Protein AF-A0AAU2YWF5-F1 (afdb_monomer)

Foldseek 3Di:
DQPAADQEEEAEALVPDDLVCSQVVVVVNVVSPVPHPHRYYHYDHQAELGPNSVVLVVLQVVQVVQVVVVDDHRPRHDDWDAQVVCVVVDDPVVVVVLCVVPVPHPVCCRPRVSDHDDDDDPPPDDPVNPPDDPDDDDPDDDDDDDDDDDDDDDDDDDDDDDD

Secondary structure (DSSP, 8-state):
--S---SEEEESSTTTS-TTTHHHHHHHHHHHTTT-SS-EEEE-------HHHHHHHHHHHHHHHHHHTT-PPPSS------GGGGGGGS-HHHHHHHHHHHTTSHHHHHHTT----PPPTT-SS-GGGG---S-PPP-------------------------

Radius of gyration: 30.15 Å; Cα contacts (8 Å, |Δi|>4): 134; chains: 1; bounding box: 68×91×44 Å

Structure (mmCIF, N/CA/C/O backbone):
data_AF-A0AAU2YWF5-F1
#
_entry.id   AF-A0AAU2YWF5-F1
#
loop_
_atom_site.group_PDB
_atom_site.id
_atom_site.type_symbol
_atom_site.label_atom_id
_atom_site.label_alt_id
_atom_site.label_comp_id
_atom_site.label_asym_id
_atom_site.label_entity_id
_atom_site.label_seq_id
_atom_site.pdbx_PDB_ins_code
_atom_site.Cartn_x
_atom_site.Cartn_y
_atom_site.Cartn_z
_atom_site.occupancy
_atom_site.B_iso_or_equiv
_atom_site.auth_seq_id
_atom_site.auth_comp_id
_atom_site.auth_asym_id
_atom_site.auth_atom_id
_atom_site.pdbx_PDB_model_num
ATOM 1 N N . MET A 1 1 ? 21.509 2.679 3.727 1.00 59.12 1 MET A N 1
ATOM 2 C CA . MET A 1 1 ? 21.477 1.534 2.793 1.00 59.12 1 MET A CA 1
ATOM 3 C C . MET A 1 1 ? 22.220 1.912 1.510 1.00 59.12 1 MET A C 1
ATOM 5 O O . MET A 1 1 ? 21.587 2.364 0.577 1.00 59.12 1 MET A O 1
ATOM 9 N N . ARG A 1 2 ? 23.559 1.890 1.465 1.00 56.62 2 ARG A N 1
ATOM 10 C CA . ARG A 1 2 ? 24.298 2.285 0.237 1.00 56.62 2 ARG A CA 1
ATOM 11 C C . ARG A 1 2 ? 25.450 1.354 -0.152 1.00 56.62 2 ARG A C 1
ATOM 13 O O . ARG A 1 2 ? 26.161 1.650 -1.097 1.00 56.62 2 ARG A O 1
ATOM 20 N N . ARG A 1 3 ? 25.652 0.264 0.594 1.00 54.72 3 ARG A N 1
ATOM 21 C CA . ARG A 1 3 ? 26.782 -0.668 0.417 1.00 54.72 3 ARG A CA 1
ATOM 22 C C . ARG A 1 3 ? 26.361 -2.138 0.338 1.00 54.72 3 ARG A C 1
ATOM 24 O O . ARG A 1 3 ? 27.167 -2.968 -0.043 1.00 54.72 3 ARG A O 1
ATOM 31 N N . TRP A 1 4 ? 25.131 -2.452 0.732 1.00 73.12 4 TRP A N 1
ATOM 32 C CA . TRP A 1 4 ? 24.619 -3.817 0.780 1.00 73.12 4 TRP A CA 1
ATOM 33 C C . TRP A 1 4 ? 23.594 -3.979 -0.332 1.00 73.12 4 TRP A C 1
ATOM 35 O O . TRP A 1 4 ? 22.719 -3.116 -0.462 1.00 73.12 4 TRP A O 1
ATOM 45 N N . ALA A 1 5 ? 23.736 -5.050 -1.106 1.00 84.75 5 ALA A N 1
ATOM 46 C CA . ALA A 1 5 ? 22.746 -5.486 -2.072 1.00 84.75 5 ALA A CA 1
ATOM 47 C C . ALA A 1 5 ? 21.778 -6.466 -1.401 1.00 84.75 5 ALA A C 1
ATOM 49 O O . ALA A 1 5 ? 22.183 -7.272 -0.560 1.00 84.75 5 ALA A O 1
ATOM 50 N N . PHE A 1 6 ? 20.499 -6.357 -1.739 1.00 90.50 6 PHE A N 1
ATOM 51 C CA . PHE A 1 6 ? 19.451 -7.247 -1.249 1.00 90.50 6 PHE A CA 1
ATOM 52 C C . PHE A 1 6 ? 18.647 -7.789 -2.429 1.00 90.50 6 PHE A C 1
ATOM 54 O O . PHE A 1 6 ? 18.522 -7.122 -3.452 1.00 90.50 6 PHE A O 1
ATOM 61 N N . ASP A 1 7 ? 18.036 -8.958 -2.264 1.00 93.75 7 ASP A N 1
ATOM 62 C CA . ASP A 1 7 ? 17.155 -9.529 -3.291 1.00 93.75 7 ASP A CA 1
ATOM 63 C C . ASP A 1 7 ? 15.712 -9.043 -3.165 1.00 93.75 7 ASP A C 1
ATOM 65 O O . ASP A 1 7 ? 14.972 -8.934 -4.148 1.00 93.75 7 ASP A O 1
ATOM 69 N N . LYS A 1 8 ? 15.285 -8.767 -1.927 1.00 95.31 8 LYS A N 1
ATOM 70 C CA . LYS A 1 8 ? 13.897 -8.438 -1.602 1.00 95.31 8 LYS A CA 1
ATOM 71 C C . LYS A 1 8 ? 13.800 -7.359 -0.537 1.00 95.31 8 LYS A C 1
ATOM 73 O O . LYS A 1 8 ? 14.676 -7.227 0.315 1.00 95.31 8 LYS A O 1
ATOM 78 N N . ALA A 1 9 ? 12.693 -6.625 -0.555 1.00 95.62 9 ALA A N 1
ATOM 79 C CA . ALA A 1 9 ? 12.342 -5.675 0.492 1.00 95.62 9 ALA A CA 1
ATOM 80 C C . ALA A 1 9 ? 10.877 -5.827 0.913 1.00 95.62 9 ALA A C 1
ATOM 82 O O . ALA A 1 9 ? 10.003 -6.098 0.091 1.00 95.62 9 ALA A O 1
ATOM 83 N N . TRP A 1 10 ? 10.617 -5.604 2.198 1.00 96.81 10 TRP A N 1
ATOM 84 C CA . TRP A 1 10 ? 9.277 -5.533 2.773 1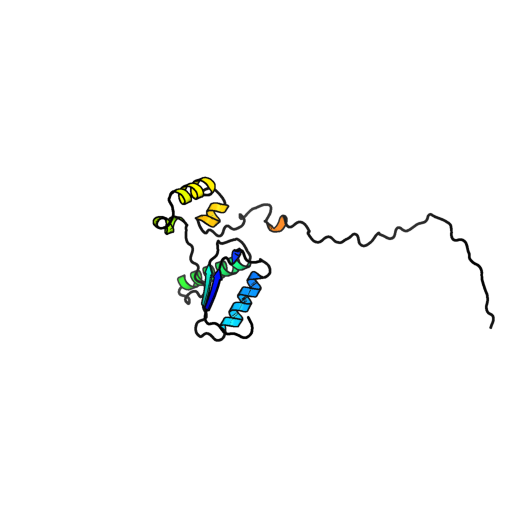.00 96.81 10 TRP A CA 1
ATOM 85 C C . TRP A 1 10 ? 9.095 -4.144 3.378 1.00 96.81 10 TRP A C 1
ATOM 87 O O . TRP A 1 10 ? 9.915 -3.710 4.186 1.00 96.81 10 TRP A O 1
ATOM 97 N N . LEU A 1 11 ? 8.044 -3.435 2.971 1.00 96.25 11 LEU A N 1
ATOM 98 C CA . LEU A 1 11 ? 7.661 -2.149 3.548 1.00 96.25 11 LEU A CA 1
ATOM 99 C C . LEU A 1 11 ? 6.299 -2.299 4.212 1.00 96.25 11 LEU A C 1
ATOM 101 O O . LEU A 1 11 ? 5.296 -2.528 3.537 1.00 96.25 11 LEU A O 1
ATOM 105 N N . ASP A 1 12 ? 6.288 -2.175 5.531 1.00 96.19 12 ASP A N 1
ATOM 106 C CA . ASP A 1 12 ? 5.064 -2.216 6.315 1.00 96.19 12 ASP A CA 1
ATOM 107 C C . ASP A 1 12 ? 4.554 -0.802 6.606 1.00 96.19 12 ASP A C 1
ATOM 109 O O . ASP A 1 12 ? 5.340 0.143 6.759 1.00 96.19 12 ASP A O 1
ATOM 113 N N . GLU A 1 13 ? 3.233 -0.659 6.624 1.00 94.44 13 GLU A N 1
ATOM 114 C CA . GLU A 1 13 ? 2.511 0.598 6.823 1.00 94.44 13 GLU A CA 1
ATOM 115 C C . GLU A 1 13 ? 3.044 1.776 5.994 1.00 94.44 13 GLU A C 1
ATOM 117 O O . GLU A 1 13 ? 3.249 2.895 6.474 1.00 94.44 13 GLU A O 1
ATOM 122 N N . TYR A 1 14 ? 3.275 1.546 4.700 1.00 94.88 14 TYR A N 1
ATOM 123 C CA . TYR A 1 14 ? 3.915 2.532 3.820 1.00 94.88 14 TYR A CA 1
ATOM 124 C C . TYR A 1 14 ? 3.149 3.868 3.708 1.00 94.88 14 TYR A C 1
ATOM 126 O O . TYR A 1 14 ? 3.743 4.930 3.487 1.00 94.88 14 TYR A O 1
ATOM 134 N N . ALA A 1 15 ? 1.826 3.862 3.894 1.00 93.06 15 ALA A N 1
ATOM 135 C CA . ALA A 1 15 ? 1.024 5.081 3.959 1.00 93.06 15 ALA A CA 1
ATOM 136 C C . ALA A 1 15 ? 1.177 5.850 5.284 1.00 93.06 15 ALA A C 1
ATOM 138 O O . ALA A 1 15 ? 0.863 7.039 5.322 1.00 93.06 15 ALA A O 1
ATOM 139 N N . ALA A 1 16 ? 1.648 5.217 6.361 1.00 93.31 16 ALA A N 1
ATOM 140 C CA . ALA A 1 16 ? 1.920 5.880 7.637 1.00 93.31 16 ALA A CA 1
ATOM 141 C C . ALA A 1 16 ? 3.275 6.608 7.651 1.00 93.31 16 ALA A C 1
ATOM 143 O O . ALA A 1 16 ? 3.513 7.468 8.500 1.00 93.31 16 ALA A O 1
ATOM 144 N N . TRP A 1 17 ? 4.164 6.295 6.705 1.00 93.81 17 TRP A N 1
ATOM 145 C CA . TRP A 1 17 ? 5.483 6.914 6.626 1.00 93.81 17 TRP A CA 1
ATOM 146 C C . TRP A 1 17 ? 5.395 8.413 6.330 1.00 93.81 17 TRP A C 1
ATOM 148 O O . TRP A 1 17 ? 4.446 8.911 5.718 1.00 93.81 17 TRP A O 1
ATOM 158 N N . ASN A 1 18 ? 6.442 9.148 6.717 1.00 92.94 18 ASN A N 1
ATOM 159 C CA . ASN A 1 18 ? 6.521 10.580 6.455 1.00 92.94 18 ASN A CA 1
ATOM 160 C C . ASN A 1 18 ? 6.363 10.863 4.951 1.00 92.94 18 ASN A C 1
ATOM 162 O O . ASN A 1 18 ? 7.186 10.442 4.138 1.00 92.94 18 ASN A O 1
ATOM 166 N N . ARG A 1 19 ? 5.331 11.633 4.593 1.00 87.38 19 ARG A N 1
ATOM 167 C CA . ARG A 1 19 ? 4.948 11.938 3.205 1.00 87.38 19 ARG A CA 1
ATOM 168 C C . ARG A 1 19 ? 6.078 12.527 2.352 1.00 87.38 19 ARG A C 1
ATOM 170 O O . ARG A 1 19 ? 6.069 12.343 1.139 1.00 87.38 19 ARG A O 1
ATOM 177 N N . ILE A 1 20 ? 7.013 13.258 2.957 1.00 89.62 20 ILE A N 1
ATOM 178 C CA . ILE A 1 20 ? 8.136 13.888 2.249 1.00 89.62 20 ILE A CA 1
ATOM 179 C C . ILE A 1 20 ? 9.219 12.848 1.938 1.00 89.62 20 ILE A C 1
ATOM 181 O O . ILE A 1 20 ? 9.831 12.882 0.875 1.00 89.62 20 ILE A O 1
ATOM 185 N N . VAL A 1 21 ? 9.442 11.906 2.854 1.00 93.06 21 VAL A N 1
ATOM 186 C CA . VAL A 1 21 ? 10.591 10.991 2.819 1.00 93.06 21 VAL A CA 1
ATOM 187 C C . VAL A 1 21 ? 10.231 9.625 2.223 1.00 93.06 21 VAL A C 1
ATOM 189 O O . VAL A 1 21 ? 11.088 8.971 1.635 1.00 93.06 21 VAL A O 1
ATOM 192 N N . ALA A 1 22 ? 8.965 9.206 2.303 1.00 94.38 22 ALA A N 1
ATOM 193 C CA . ALA A 1 22 ? 8.514 7.870 1.909 1.00 94.38 22 ALA A CA 1
ATOM 194 C C . ALA A 1 22 ? 8.863 7.505 0.458 1.00 94.38 22 ALA A C 1
ATOM 196 O O . ALA A 1 22 ? 9.305 6.385 0.188 1.00 94.38 22 ALA A O 1
ATOM 197 N N . GLN A 1 23 ? 8.707 8.447 -0.478 1.00 94.25 23 GLN A N 1
ATOM 198 C CA . GLN A 1 23 ? 9.065 8.214 -1.879 1.00 94.25 23 GLN A CA 1
ATOM 199 C C . GLN A 1 23 ? 10.582 8.073 -2.054 1.00 94.25 23 GLN A C 1
ATOM 201 O O . GLN A 1 23 ? 11.027 7.142 -2.716 1.00 94.25 23 GLN A O 1
ATOM 206 N N . ALA A 1 24 ? 11.372 8.937 -1.408 1.00 94.12 24 ALA A N 1
ATOM 207 C CA . ALA A 1 24 ? 12.830 8.894 -1.492 1.00 94.12 24 ALA A CA 1
ATOM 208 C C . ALA A 1 24 ? 13.407 7.594 -0.907 1.00 94.12 24 ALA A C 1
ATOM 210 O O . ALA A 1 24 ? 14.356 7.040 -1.457 1.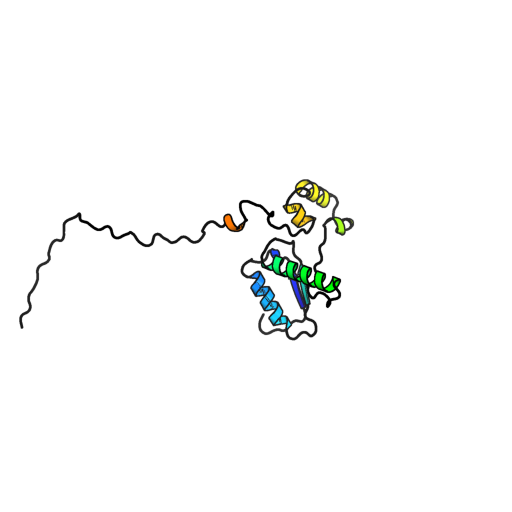00 94.12 24 ALA A O 1
ATOM 211 N N . VAL A 1 25 ? 12.821 7.078 0.179 1.00 94.62 25 VAL A N 1
ATOM 212 C CA . VAL A 1 25 ? 13.221 5.785 0.757 1.00 94.62 25 VAL A CA 1
ATOM 213 C C . VAL A 1 25 ? 12.877 4.643 -0.191 1.00 94.62 25 VAL A C 1
ATOM 215 O O . VAL A 1 25 ? 13.736 3.807 -0.449 1.00 94.62 25 VAL A O 1
ATOM 218 N N . TYR A 1 26 ? 11.667 4.629 -0.757 1.00 94.56 26 TYR A N 1
ATOM 219 C CA . TYR A 1 26 ? 11.280 3.627 -1.753 1.00 94.56 26 TYR A CA 1
ATOM 220 C C . TYR A 1 26 ? 12.213 3.644 -2.971 1.00 94.56 26 TYR A C 1
ATOM 222 O O . TYR A 1 26 ? 12.660 2.590 -3.416 1.00 94.56 26 TYR A O 1
ATOM 230 N N . ASP A 1 27 ? 12.563 4.825 -3.482 1.00 93.62 27 ASP A N 1
ATOM 231 C CA . ASP A 1 27 ? 13.489 4.951 -4.611 1.00 93.62 27 ASP A CA 1
ATOM 232 C C . ASP A 1 27 ? 14.897 4.450 -4.235 1.00 93.62 27 ASP A C 1
ATOM 234 O O . ASP A 1 27 ? 15.538 3.750 -5.016 1.00 93.62 27 ASP A O 1
ATOM 238 N N . MET A 1 28 ? 15.358 4.725 -3.008 1.00 93.56 28 MET A N 1
ATOM 239 C CA . MET A 1 28 ? 16.641 4.219 -2.512 1.00 93.56 28 MET A CA 1
ATOM 240 C C . MET A 1 28 ? 16.653 2.698 -2.331 1.00 93.56 28 MET A C 1
ATOM 242 O O . MET A 1 28 ? 17.678 2.069 -2.586 1.00 93.56 28 MET A O 1
ATOM 246 N N . ILE A 1 29 ? 15.527 2.098 -1.932 1.00 93.88 29 ILE A N 1
ATOM 247 C CA . ILE A 1 29 ? 15.382 0.640 -1.850 1.00 93.88 29 ILE A CA 1
ATOM 248 C C . ILE A 1 29 ? 15.626 0.019 -3.225 1.00 93.88 29 ILE A C 1
ATOM 250 O O . ILE A 1 29 ? 16.414 -0.913 -3.314 1.00 93.88 29 ILE A O 1
ATOM 254 N N . TRP A 1 30 ? 15.067 0.572 -4.306 1.00 92.25 30 TRP A N 1
ATOM 255 C CA . TRP A 1 30 ? 15.329 0.055 -5.658 1.00 92.25 30 TRP A CA 1
ATOM 256 C C . TRP A 1 30 ? 16.804 0.091 -6.045 1.00 92.25 30 TRP A C 1
ATOM 258 O O . TRP A 1 30 ? 17.290 -0.862 -6.647 1.00 92.25 30 TRP A O 1
ATOM 268 N N . PHE A 1 31 ? 17.540 1.130 -5.647 1.00 92.12 31 PHE A N 1
ATOM 269 C CA . PHE A 1 31 ? 18.990 1.156 -5.852 1.00 92.12 31 PHE A CA 1
ATOM 270 C C . PHE A 1 31 ? 19.731 0.101 -5.022 1.00 92.12 31 PHE A C 1
ATOM 272 O O . PHE A 1 31 ? 20.815 -0.316 -5.407 1.00 92.12 31 PHE A O 1
ATOM 279 N N . CYS A 1 32 ? 19.167 -0.374 -3.913 1.00 92.31 32 CYS A N 1
ATOM 280 C CA . CYS A 1 32 ? 19.756 -1.462 -3.128 1.00 92.31 32 CYS A CA 1
ATOM 281 C C . CYS A 1 32 ? 19.411 -2.857 -3.673 1.00 92.31 32 CYS A C 1
ATOM 283 O O . CYS A 1 32 ? 20.059 -3.821 -3.286 1.00 92.31 32 CYS A O 1
ATOM 285 N N . LEU A 1 33 ? 18.423 -2.967 -4.566 1.00 93.12 33 LEU A N 1
ATOM 286 C CA . LEU A 1 33 ? 17.984 -4.233 -5.167 1.00 93.12 33 LEU A CA 1
ATOM 287 C C . LEU A 1 33 ? 18.598 -4.499 -6.552 1.00 93.12 33 LEU A C 1
ATOM 289 O O . LEU A 1 33 ? 18.193 -5.427 -7.243 1.00 93.12 33 LEU A O 1
ATOM 293 N N . HIS A 1 34 ? 19.534 -3.658 -6.994 1.00 91.69 34 HIS A N 1
ATOM 294 C CA . HIS A 1 34 ? 20.002 -3.632 -8.382 1.00 91.69 34 HIS A CA 1
ATOM 295 C C . HIS A 1 34 ? 20.828 -4.855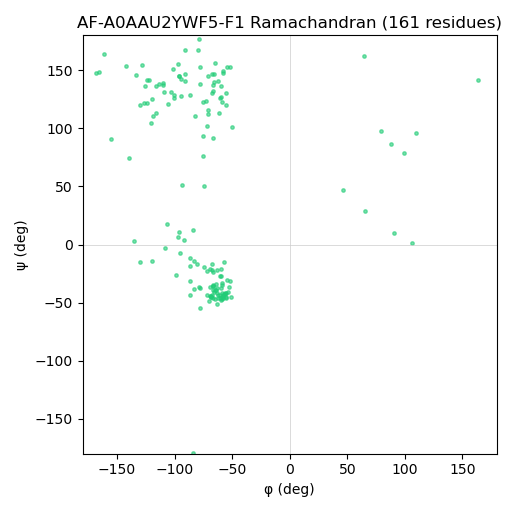 -8.817 1.00 91.69 34 HIS A C 1
ATOM 297 O O . HIS A 1 34 ? 20.931 -5.090 -10.016 1.00 91.69 34 HIS A O 1
ATOM 303 N N . GLU A 1 35 ? 21.422 -5.599 -7.879 1.00 92.25 35 GLU A N 1
ATOM 304 C CA . GLU A 1 35 ? 22.214 -6.805 -8.184 1.00 92.25 35 GLU A CA 1
ATOM 305 C C . GLU A 1 35 ? 21.355 -8.074 -8.287 1.00 92.25 35 GLU A C 1
ATOM 307 O O . GLU A 1 35 ? 21.841 -9.099 -8.751 1.00 92.25 35 GLU A O 1
ATOM 312 N N . ALA A 1 36 ? 20.089 -8.024 -7.866 1.00 91.88 36 ALA A N 1
ATOM 313 C CA . ALA A 1 36 ? 19.221 -9.193 -7.857 1.00 91.88 36 ALA A CA 1
ATOM 314 C C . ALA A 1 36 ? 18.690 -9.510 -9.264 1.00 91.88 36 ALA A C 1
ATOM 316 O O . ALA A 1 36 ? 18.216 -8.616 -9.966 1.00 91.88 36 ALA A O 1
ATOM 317 N N . ASP A 1 37 ? 18.665 -10.791 -9.640 1.00 93.12 37 ASP A N 1
ATOM 318 C CA . ASP A 1 37 ? 18.116 -11.236 -10.932 1.00 93.12 37 ASP A CA 1
ATOM 319 C C . ASP A 1 37 ? 16.606 -10.958 -11.057 1.00 93.12 37 ASP A C 1
ATOM 321 O O . ASP A 1 37 ? 16.085 -10.668 -12.136 1.00 93.12 37 ASP A O 1
ATOM 325 N N . ALA A 1 38 ? 15.886 -11.044 -9.934 1.00 92.69 38 ALA A N 1
ATOM 326 C CA . ALA A 1 38 ? 14.442 -10.840 -9.854 1.00 92.69 38 ALA A CA 1
ATOM 327 C C . ALA A 1 38 ? 14.070 -10.048 -8.584 1.00 92.69 38 ALA A C 1
ATOM 329 O O . ALA A 1 38 ? 13.540 -10.626 -7.629 1.00 92.69 38 ALA A O 1
ATOM 330 N N . PRO A 1 39 ? 14.334 -8.728 -8.547 1.00 94.62 39 PRO A N 1
ATOM 331 C CA . PRO A 1 39 ? 14.118 -7.914 -7.359 1.00 94.62 39 PRO A CA 1
ATOM 332 C C . PRO A 1 39 ? 12.627 -7.795 -7.035 1.00 94.62 39 PRO A C 1
ATOM 334 O O . PRO A 1 39 ? 11.813 -7.440 -7.894 1.00 94.62 39 PRO A O 1
ATOM 337 N N . GLN A 1 40 ? 12.261 -8.056 -5.779 1.00 95.12 40 GLN A N 1
ATOM 338 C CA . GLN A 1 40 ? 10.866 -8.006 -5.330 1.00 95.12 40 GLN A CA 1
ATOM 339 C C . GLN A 1 40 ? 10.681 -7.082 -4.129 1.00 95.12 40 GLN A C 1
ATOM 341 O O . GLN A 1 40 ? 11.437 -7.122 -3.162 1.00 95.12 40 GLN A O 1
ATOM 346 N N . VAL A 1 41 ? 9.622 -6.275 -4.172 1.00 96.56 41 VAL A N 1
ATOM 347 C CA . VAL A 1 41 ? 9.222 -5.406 -3.065 1.00 96.56 41 VAL A CA 1
ATOM 348 C C . VAL A 1 41 ? 7.784 -5.719 -2.691 1.00 96.56 41 VAL A C 1
ATOM 350 O O . VAL A 1 41 ? 6.893 -5.597 -3.531 1.00 96.56 41 VAL A O 1
ATOM 353 N N . VAL A 1 42 ? 7.562 -6.102 -1.437 1.00 97.12 42 VAL A N 1
ATOM 354 C CA . VAL A 1 42 ? 6.227 -6.323 -0.878 1.00 97.12 42 VAL A CA 1
ATOM 355 C C . VAL A 1 42 ? 5.864 -5.128 -0.011 1.00 97.12 42 VAL A C 1
ATOM 357 O O . VAL A 1 42 ? 6.668 -4.680 0.805 1.00 97.12 42 VAL A O 1
ATOM 360 N N . ILE A 1 43 ? 4.669 -4.582 -0.222 1.00 96.56 43 ILE A N 1
ATOM 361 C CA . ILE A 1 43 ? 4.178 -3.417 0.510 1.00 96.56 43 ILE A CA 1
ATOM 362 C C . ILE A 1 43 ? 2.821 -3.759 1.101 1.00 96.56 43 ILE A C 1
ATOM 364 O O . ILE A 1 43 ? 1.892 -4.060 0.352 1.00 96.56 43 ILE A O 1
ATOM 368 N N . PHE A 1 44 ? 2.708 -3.652 2.420 1.00 95.25 44 PHE A N 1
ATOM 369 C CA . PHE A 1 44 ? 1.435 -3.708 3.127 1.00 95.25 44 PHE A CA 1
ATOM 370 C C . PHE A 1 44 ? 1.127 -2.325 3.675 1.00 95.25 44 PHE A C 1
ATOM 372 O O . PHE A 1 44 ? 2.018 -1.603 4.126 1.00 95.25 44 PHE A O 1
ATOM 379 N N . THR A 1 45 ? -0.123 -1.903 3.538 1.00 94.12 45 THR A N 1
ATOM 380 C CA . THR A 1 45 ? -0.561 -0.610 4.049 1.00 94.12 45 THR A CA 1
ATOM 381 C C . THR A 1 45 ? -2.073 -0.509 4.003 1.00 94.12 45 THR A C 1
ATOM 383 O O . THR A 1 45 ? -2.685 -0.954 3.028 1.00 94.12 45 THR A O 1
ATOM 386 N N . THR A 1 46 ? -2.659 0.209 4.961 1.00 92.62 46 THR A N 1
ATOM 387 C CA . THR A 1 46 ? -4.000 0.750 4.740 1.00 92.62 46 THR A CA 1
ATOM 388 C C . THR A 1 46 ? -3.922 1.912 3.736 1.00 92.62 46 THR A C 1
ATOM 390 O O . THR A 1 46 ? -3.166 2.870 3.947 1.00 92.62 46 THR A O 1
ATOM 393 N N . PRO A 1 47 ? -4.654 1.862 2.609 1.00 86.88 47 PRO A N 1
ATOM 394 C CA . PRO A 1 47 ? -4.486 2.823 1.528 1.00 86.88 47 PRO A CA 1
ATOM 395 C C . PRO A 1 47 ? -5.015 4.216 1.897 1.00 86.88 47 PRO A C 1
ATOM 397 O O . PRO A 1 47 ? -6.216 4.454 1.962 1.00 86.88 47 PRO A O 1
ATOM 400 N N . LYS A 1 48 ? -4.104 5.183 2.036 1.00 90.06 48 LYS A N 1
ATOM 401 C CA . LYS A 1 48 ? -4.432 6.615 2.163 1.00 90.06 48 LYS A CA 1
ATOM 402 C C . LYS A 1 48 ? -4.202 7.338 0.831 1.00 90.06 48 LYS A C 1
ATOM 404 O O . LYS A 1 48 ? -3.294 6.949 0.091 1.00 90.06 48 LYS A O 1
ATOM 409 N N . PRO A 1 49 ? -4.938 8.427 0.518 1.00 89.25 49 PRO A N 1
ATOM 410 C CA . PRO A 1 49 ? -4.810 9.184 -0.736 1.00 89.25 49 PRO A CA 1
ATOM 411 C C . PRO A 1 49 ? -3.537 10.054 -0.789 1.00 89.25 49 PRO A C 1
ATOM 413 O O . PRO A 1 49 ? -3.573 11.247 -1.096 1.00 89.25 49 PRO A O 1
ATOM 416 N N . LEU A 1 50 ? -2.385 9.459 -0.486 1.00 91.69 50 LEU A N 1
ATOM 417 C CA . LEU A 1 50 ? -1.076 10.096 -0.481 1.00 91.69 50 LEU A CA 1
ATOM 418 C C . LEU A 1 50 ? -0.407 9.957 -1.854 1.00 91.69 50 LEU A C 1
ATOM 420 O O . LEU A 1 50 ? -0.585 8.932 -2.512 1.00 91.69 50 LEU A O 1
ATOM 424 N N . PRO A 1 51 ? 0.397 10.944 -2.297 1.00 91.31 51 PRO A N 1
ATOM 425 C CA . PRO A 1 51 ? 0.996 10.922 -3.632 1.00 91.31 51 PRO A CA 1
ATOM 426 C C . PRO A 1 51 ? 1.813 9.659 -3.939 1.00 91.31 51 PRO A C 1
ATOM 428 O O . PRO A 1 51 ? 1.691 9.106 -5.029 1.00 91.31 51 PRO A O 1
ATOM 431 N N . HIS A 1 52 ? 2.615 9.178 -2.982 1.00 91.38 52 HIS A N 1
ATOM 432 C CA . HIS A 1 52 ? 3.465 7.994 -3.160 1.00 91.38 52 HIS A CA 1
ATOM 433 C C . HIS A 1 52 ? 2.655 6.695 -3.273 1.00 91.38 52 HIS A C 1
ATOM 435 O O . HIS A 1 52 ? 2.978 5.841 -4.096 1.00 91.38 52 HIS A O 1
ATOM 441 N N . VAL A 1 53 ? 1.554 6.579 -2.524 1.00 93.31 53 VAL A N 1
ATOM 442 C CA . VAL A 1 53 ? 0.619 5.444 -2.616 1.00 93.31 53 VAL A CA 1
ATOM 443 C C . VAL A 1 53 ? -0.155 5.493 -3.935 1.00 93.31 53 VAL A C 1
ATOM 445 O O . VAL A 1 53 ? -0.181 4.505 -4.669 1.00 93.31 53 VAL A O 1
ATOM 448 N N . LYS A 1 54 ? -0.720 6.657 -4.289 1.00 92.62 54 LYS A N 1
ATOM 449 C CA . LYS A 1 54 ? -1.454 6.855 -5.550 1.00 92.62 54 LYS A CA 1
ATOM 450 C C . LYS A 1 54 ? -0.604 6.491 -6.762 1.00 92.62 54 LYS A C 1
ATOM 452 O O . LYS A 1 54 ? -1.058 5.733 -7.611 1.00 92.62 54 LYS A O 1
ATOM 457 N N . ARG A 1 55 ? 0.659 6.926 -6.791 1.00 92.38 55 ARG A N 1
ATOM 458 C CA . ARG A 1 55 ? 1.607 6.596 -7.864 1.00 92.38 55 ARG A CA 1
ATOM 459 C C . ARG A 1 55 ? 1.771 5.084 -8.060 1.00 92.38 55 ARG A C 1
ATOM 461 O O . ARG A 1 55 ? 1.826 4.625 -9.200 1.00 92.38 55 ARG A O 1
ATOM 468 N N . LEU A 1 56 ? 1.868 4.305 -6.979 1.00 93.38 56 LEU A N 1
ATOM 469 C CA . LEU A 1 56 ? 1.972 2.841 -7.058 1.00 93.38 56 LEU A CA 1
ATOM 470 C C . LEU A 1 56 ? 0.675 2.210 -7.570 1.00 93.38 56 LEU A C 1
ATOM 472 O O . LEU A 1 56 ? 0.720 1.366 -8.466 1.00 93.38 56 LEU A O 1
ATOM 476 N N . VAL A 1 57 ? -0.467 2.658 -7.047 1.00 93.81 57 VAL A N 1
ATOM 477 C CA . VAL A 1 57 ? -1.792 2.148 -7.421 1.00 93.81 57 VAL A CA 1
ATOM 478 C C . VAL A 1 57 ? -2.118 2.453 -8.885 1.00 93.81 57 VAL A C 1
ATOM 480 O O . VAL A 1 57 ? -2.515 1.560 -9.628 1.00 93.81 57 VAL A O 1
ATOM 483 N N . GLU A 1 58 ? -1.902 3.683 -9.345 1.00 94.38 58 GLU A N 1
ATOM 484 C CA . GLU A 1 58 ? -2.098 4.072 -10.746 1.00 94.38 58 GLU A CA 1
ATOM 485 C C . GLU A 1 58 ? -1.196 3.261 -11.678 1.00 94.38 58 GLU A C 1
ATOM 487 O O . GLU A 1 58 ? -1.653 2.748 -12.702 1.00 94.38 58 GLU A O 1
ATOM 492 N N . ARG A 1 59 ? 0.077 3.074 -11.300 1.00 95.00 59 ARG A N 1
ATOM 493 C CA . ARG A 1 59 ? 1.028 2.269 -12.072 1.00 95.00 59 ARG A CA 1
ATOM 494 C C . ARG A 1 59 ? 0.584 0.808 -12.169 1.00 95.00 59 ARG A C 1
ATOM 496 O O . ARG A 1 59 ? 0.659 0.246 -13.259 1.00 95.00 59 ARG A O 1
ATOM 503 N N . GLY A 1 60 ? 0.108 0.216 -11.072 1.00 95.12 60 GLY A N 1
ATOM 504 C CA . GLY A 1 60 ? -0.445 -1.141 -11.054 1.00 95.12 60 GLY A CA 1
ATOM 505 C C . GLY A 1 60 ? -1.693 -1.271 -11.922 1.00 95.12 60 GLY A C 1
ATOM 506 O O . GLY A 1 60 ? -1.717 -2.088 -12.837 1.00 95.12 60 GLY A O 1
ATOM 507 N N . ARG A 1 61 ? -2.685 -0.389 -11.738 1.00 94.38 61 ARG A N 1
ATOM 508 C CA . ARG A 1 61 ? -3.920 -0.364 -12.546 1.00 94.38 61 ARG A CA 1
ATOM 509 C C . ARG A 1 61 ? -3.636 -0.209 -14.042 1.00 94.38 61 ARG A C 1
ATOM 511 O O . ARG A 1 61 ? -4.244 -0.892 -14.864 1.00 94.38 61 ARG A O 1
ATOM 518 N N . ALA A 1 62 ? -2.705 0.671 -14.412 1.00 95.06 62 ALA A N 1
ATOM 519 C CA . ALA A 1 62 ? -2.333 0.885 -15.807 1.00 95.06 62 ALA A CA 1
ATOM 520 C C . ALA A 1 62 ? -1.637 -0.339 -16.424 1.00 95.06 62 ALA A C 1
ATOM 522 O O . ALA A 1 62 ? -1.883 -0.660 -17.586 1.00 95.06 62 ALA A O 1
ATOM 523 N N . GLN A 1 63 ? -0.771 -1.021 -15.668 1.00 95.94 63 GLN A N 1
ATOM 524 C CA . GLN A 1 63 ? -0.100 -2.240 -16.128 1.00 95.94 63 GLN A CA 1
ATOM 525 C C . GLN A 1 63 ? -1.078 -3.405 -16.262 1.00 95.94 63 GLN A C 1
ATOM 527 O O . GLN A 1 63 ? -1.080 -4.069 -17.292 1.00 95.94 63 GLN A O 1
ATOM 532 N N . GLU A 1 64 ? -1.959 -3.584 -15.283 1.00 94.62 64 GLU A N 1
ATOM 533 C CA . GLU A 1 64 ? -3.027 -4.582 -15.312 1.00 94.62 64 GLU A CA 1
ATOM 534 C C . GLU A 1 64 ? -3.942 -4.388 -16.530 1.00 94.62 64 GLU A C 1
ATOM 536 O O . GLU A 1 64 ? -4.211 -5.326 -17.278 1.00 94.62 64 GLU A O 1
ATOM 541 N N . LYS A 1 65 ? -4.356 -3.144 -16.810 1.00 94.94 65 LYS A N 1
ATOM 542 C CA . LYS A 1 65 ? -5.156 -2.824 -18.003 1.00 94.94 65 LYS A CA 1
ATOM 543 C C . LYS A 1 65 ? -4.438 -3.208 -19.300 1.00 94.94 65 LYS A C 1
ATOM 545 O O . LYS A 1 65 ? -5.071 -3.734 -20.211 1.00 94.94 65 LYS A O 1
ATOM 550 N N . LYS A 1 66 ? -3.129 -2.949 -19.393 1.00 94.38 66 LYS A N 1
ATOM 551 C CA . LYS A 1 66 ? -2.317 -3.350 -20.554 1.00 94.38 66 LYS A CA 1
ATOM 552 C C . LYS A 1 66 ? -2.211 -4.867 -20.667 1.00 94.38 66 LYS A C 1
ATOM 554 O O . LYS A 1 66 ? -2.316 -5.383 -21.772 1.00 94.38 66 LYS A O 1
ATOM 559 N N . HIS A 1 67 ? -2.040 -5.566 -19.549 1.00 94.56 67 HIS A N 1
ATOM 560 C CA . HIS A 1 67 ? -1.969 -7.022 -19.531 1.00 94.56 67 HIS A CA 1
ATOM 561 C C . HIS A 1 67 ? -3.275 -7.659 -20.024 1.00 94.56 67 HIS A C 1
ATOM 563 O O . HIS A 1 67 ? -3.247 -8.495 -20.923 1.00 94.56 67 HIS A O 1
ATOM 569 N N . ARG A 1 68 ? -4.432 -7.174 -19.551 1.00 93.12 68 ARG A N 1
ATOM 570 C CA . ARG A 1 68 ? -5.756 -7.618 -20.031 1.00 93.12 68 ARG A CA 1
ATOM 571 C C . ARG A 1 68 ? -5.985 -7.374 -21.522 1.00 93.12 68 ARG A C 1
ATOM 573 O O . ARG A 1 68 ? -6.754 -8.096 -22.142 1.00 93.12 68 ARG A O 1
ATOM 580 N N . ALA A 1 69 ? -5.318 -6.378 -22.099 1.00 95.06 69 ALA A N 1
ATOM 581 C CA . ALA A 1 69 ? -5.339 -6.105 -23.533 1.00 95.06 69 ALA A CA 1
ATOM 582 C C . ALA A 1 69 ? -4.331 -6.959 -24.340 1.00 95.06 69 ALA A C 1
ATOM 584 O O . 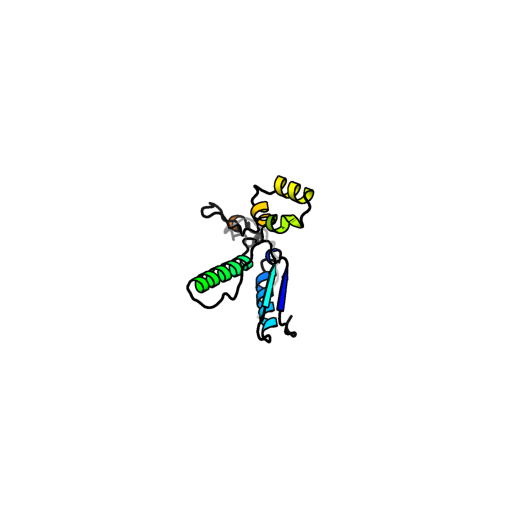ALA A 1 69 ? -4.065 -6.643 -25.496 1.00 95.06 69 ALA A O 1
ATOM 585 N N . GLY A 1 70 ? -3.745 -8.007 -23.744 1.00 94.44 70 GLY A N 1
ATOM 586 C CA . GLY A 1 70 ? -2.762 -8.892 -24.384 1.00 94.44 70 GLY A CA 1
ATOM 587 C C . GLY A 1 70 ? -1.303 -8.451 -24.219 1.00 94.44 70 GLY A C 1
ATOM 588 O O . GLY A 1 70 ? -0.415 -8.986 -24.877 1.00 94.44 70 GLY A O 1
ATOM 589 N N . GLY A 1 71 ? -1.036 -7.460 -23.366 1.00 94.06 71 GLY A N 1
ATOM 590 C CA . GLY A 1 71 ? 0.315 -6.996 -23.064 1.00 94.06 71 GLY A CA 1
ATOM 591 C C . GLY A 1 71 ? 1.077 -7.888 -22.077 1.00 94.06 71 GLY A C 1
ATOM 592 O O . GLY A 1 71 ? 0.547 -8.836 -21.496 1.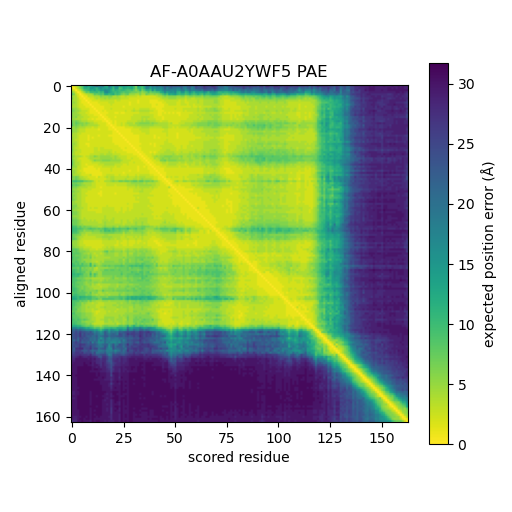00 94.06 71 GLY A O 1
ATOM 593 N N . ALA A 1 72 ? 2.339 -7.520 -21.844 1.00 93.62 72 ALA A N 1
ATOM 594 C CA . ALA A 1 72 ? 3.214 -8.162 -20.863 1.00 93.62 72 ALA A CA 1
ATOM 595 C C . ALA A 1 72 ? 2.595 -8.203 -19.445 1.00 93.62 72 ALA A C 1
ATOM 597 O O . ALA A 1 72 ? 1.801 -7.315 -19.107 1.00 93.62 72 ALA A O 1
ATOM 598 N N . PRO A 1 73 ? 2.976 -9.187 -18.606 1.00 92.94 73 PRO A N 1
ATOM 599 C CA . PRO A 1 73 ? 2.474 -9.301 -17.239 1.00 92.94 73 PRO A CA 1
ATOM 600 C C . PRO A 1 73 ? 2.772 -8.041 -16.405 1.00 92.94 73 PRO A C 1
ATOM 602 O O . PRO A 1 73 ? 3.796 -7.374 -16.620 1.00 92.94 73 PRO A O 1
ATOM 605 N N . PRO A 1 74 ? 1.892 -7.687 -15.449 1.00 95.00 74 PRO A N 1
ATOM 606 C CA . PRO A 1 74 ? 2.080 -6.510 -14.615 1.00 95.00 74 PRO A CA 1
ATOM 607 C C . PRO A 1 74 ? 3.292 -6.685 -13.692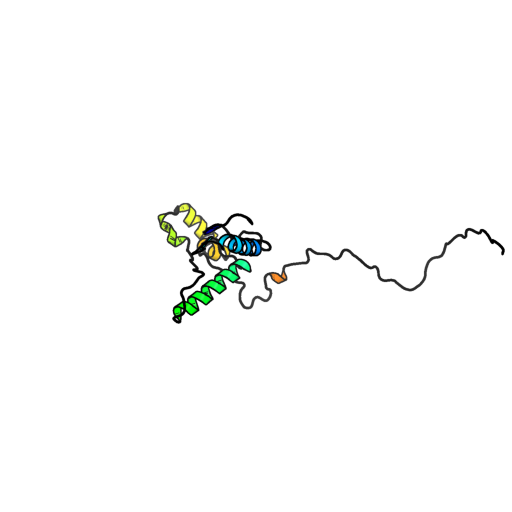 1.00 95.00 74 PRO A C 1
ATOM 609 O O . PRO A 1 74 ? 3.492 -7.727 -13.077 1.00 95.00 74 PRO A O 1
ATOM 612 N N . ARG A 1 75 ? 4.094 -5.625 -13.561 1.00 94.00 75 ARG A N 1
ATOM 613 C CA . ARG A 1 75 ? 5.224 -5.555 -12.616 1.00 94.00 75 ARG A CA 1
ATOM 614 C C . ARG A 1 75 ? 4.795 -5.084 -11.228 1.00 94.00 75 ARG A C 1
ATOM 616 O O . ARG A 1 75 ? 5.542 -5.235 -10.271 1.00 94.00 75 ARG A O 1
ATOM 623 N N . VAL A 1 76 ? 3.628 -4.452 -11.126 1.00 95.12 76 VAL A N 1
ATOM 624 C CA . VAL A 1 76 ? 2.999 -4.071 -9.862 1.00 95.12 76 VAL A CA 1
ATOM 625 C C . VAL A 1 76 ? 1.671 -4.794 -9.772 1.00 95.12 76 VAL A C 1
ATOM 627 O O . VAL A 1 76 ? 0.741 -4.470 -10.508 1.00 95.12 76 VAL A O 1
ATOM 630 N N . VAL A 1 77 ? 1.603 -5.751 -8.856 1.00 95.88 77 VAL A N 1
ATOM 631 C CA . VAL A 1 77 ? 0.379 -6.474 -8.523 1.00 95.88 77 VAL A CA 1
ATOM 632 C C . VAL A 1 77 ? -0.256 -5.781 -7.327 1.00 95.88 77 VAL A C 1
ATOM 634 O O . VAL A 1 77 ? 0.415 -5.514 -6.332 1.00 95.88 77 VAL A O 1
ATOM 637 N N . LEU A 1 78 ? -1.535 -5.437 -7.451 1.00 94.62 78 LEU A N 1
ATOM 638 C CA . LEU A 1 78 ? -2.305 -4.821 -6.378 1.00 94.62 78 LEU A CA 1
ATOM 639 C C . LEU A 1 78 ? -3.260 -5.861 -5.813 1.00 94.62 78 LEU A C 1
ATOM 641 O O . LEU A 1 78 ? -4.126 -6.353 -6.534 1.00 94.62 78 LEU A O 1
ATOM 645 N N . THR A 1 79 ? -3.122 -6.132 -4.523 1.00 94.00 79 THR A N 1
ATOM 646 C CA . THR A 1 79 ? -4.048 -6.975 -3.769 1.00 94.00 79 THR A CA 1
ATOM 647 C C . THR A 1 79 ? -4.762 -6.104 -2.749 1.00 94.00 79 THR A C 1
ATOM 649 O O . THR A 1 79 ? -4.153 -5.231 -2.132 1.00 94.00 79 THR A O 1
ATOM 652 N N . ARG A 1 80 ? -6.063 -6.326 -2.594 1.00 91.75 80 ARG A N 1
ATOM 653 C CA . ARG A 1 80 ? -6.905 -5.688 -1.584 1.00 91.75 80 ARG A CA 1
ATOM 654 C C . ARG A 1 80 ? -7.529 -6.801 -0.753 1.00 91.75 80 ARG A C 1
ATOM 656 O O . ARG A 1 80 ? -7.894 -7.819 -1.328 1.00 91.75 80 ARG A O 1
ATOM 663 N N . GLY A 1 81 ? -7.642 -6.579 0.550 1.00 90.56 81 GLY A N 1
ATOM 664 C CA . GLY A 1 81 ? -8.396 -7.443 1.450 1.00 90.56 81 GLY A CA 1
ATOM 665 C C . GLY A 1 81 ? -9.454 -6.632 2.184 1.00 90.56 81 GLY A C 1
ATOM 666 O O . GLY A 1 81 ? -9.215 -5.477 2.544 1.00 90.56 81 GLY A O 1
ATOM 667 N N . HIS A 1 82 ? -10.623 -7.231 2.367 1.00 91.62 82 HIS A N 1
ATOM 668 C CA . HIS A 1 82 ? -11.662 -6.746 3.265 1.00 91.62 82 HIS A CA 1
ATOM 669 C C . HIS A 1 82 ? -11.557 -7.471 4.615 1.00 91.62 82 HIS A C 1
ATOM 671 O O . HIS A 1 82 ? -11.280 -8.666 4.645 1.00 91.62 82 HIS A O 1
ATOM 677 N N . MET A 1 83 ? -11.843 -6.797 5.732 1.00 91.75 83 MET A N 1
ATOM 678 C CA . MET A 1 83 ? -11.814 -7.401 7.073 1.00 91.75 83 MET A CA 1
ATOM 679 C C . MET A 1 83 ? -12.631 -8.702 7.133 1.00 91.75 83 MET A C 1
ATOM 681 O O . MET A 1 83 ? -12.145 -9.714 7.627 1.00 91.75 83 MET A O 1
ATOM 685 N N . ARG A 1 84 ? -13.839 -8.685 6.554 1.00 88.75 84 ARG A N 1
ATOM 686 C CA . ARG A 1 84 ? -14.730 -9.857 6.473 1.00 88.75 84 ARG A CA 1
ATOM 687 C C . ARG A 1 84 ? -14.166 -11.076 5.737 1.00 88.75 84 ARG A C 1
ATOM 689 O O . ARG A 1 84 ? -14.604 -12.193 5.973 1.00 88.75 84 ARG A O 1
ATOM 696 N N . GLU A 1 85 ? -13.160 -10.912 4.880 1.00 91.88 85 GLU A N 1
ATOM 697 C CA . GLU A 1 85 ? -12.482 -12.068 4.269 1.00 91.88 85 GLU A CA 1
ATOM 698 C C . GLU A 1 85 ? -11.688 -12.880 5.310 1.00 91.88 85 GLU A C 1
ATOM 700 O O . GLU A 1 85 ? -11.355 -14.037 5.066 1.00 91.88 85 GLU A O 1
ATOM 705 N N . ASN A 1 86 ? -11.425 -12.297 6.485 1.00 91.75 86 ASN A N 1
ATOM 706 C CA . ASN A 1 86 ? -10.727 -12.916 7.607 1.00 91.75 86 ASN A CA 1
ATOM 707 C C . ASN A 1 86 ? -11.663 -13.284 8.777 1.00 91.75 86 ASN A C 1
ATOM 709 O O . ASN A 1 86 ? -11.186 -13.503 9.890 1.00 91.75 86 ASN A O 1
ATOM 713 N N . ASP A 1 87 ? -12.980 -13.365 8.551 1.00 89.06 87 ASP A N 1
ATOM 714 C CA . ASP A 1 87 ? -13.977 -13.595 9.612 1.00 89.06 87 ASP A CA 1
ATOM 715 C C . ASP A 1 87 ? -13.665 -14.825 10.480 1.00 89.06 87 ASP A C 1
ATOM 717 O O . ASP A 1 87 ? -13.831 -14.784 11.695 1.00 89.06 87 ASP A O 1
ATOM 721 N N . ALA A 1 88 ? -13.132 -15.897 9.884 1.00 92.25 88 ALA A N 1
ATOM 722 C CA . ALA A 1 88 ? -12.791 -17.129 10.598 1.00 92.25 88 ALA A CA 1
ATOM 723 C C . ALA A 1 88 ? -11.700 -16.958 11.677 1.00 92.25 88 ALA A C 1
ATOM 725 O O . ALA A 1 88 ? -11.615 -17.785 12.583 1.00 92.25 88 ALA A O 1
ATOM 726 N N . ASN A 1 89 ? -10.867 -15.915 11.588 1.00 92.56 89 ASN A N 1
ATOM 727 C CA . ASN A 1 89 ? -9.772 -15.656 12.528 1.00 92.56 89 ASN A CA 1
ATOM 728 C C . ASN A 1 89 ? -10.047 -14.459 13.454 1.00 92.56 89 ASN A C 1
ATOM 730 O O . ASN A 1 89 ? -9.210 -14.137 14.299 1.00 92.56 89 ASN A O 1
ATOM 734 N N . LEU A 1 90 ? -11.178 -13.767 13.287 1.00 91.06 90 LEU A N 1
ATOM 735 C CA . LEU A 1 90 ? -11.522 -12.582 14.068 1.00 91.06 90 LEU A CA 1
ATOM 736 C C . LEU A 1 90 ? -12.394 -12.950 15.270 1.00 91.06 90 LEU A C 1
ATOM 738 O O . LEU A 1 90 ? -13.280 -13.797 15.199 1.00 91.06 90 LEU A O 1
ATOM 742 N N . SER A 1 91 ? -12.160 -12.269 16.392 1.00 94.81 91 SER A N 1
ATOM 743 C CA . SER A 1 91 ? -13.061 -12.346 17.542 1.00 94.81 91 SER A CA 1
ATOM 744 C C . SER A 1 91 ? -14.407 -11.718 17.188 1.00 94.81 91 SER A C 1
ATOM 746 O O . SER A 1 91 ? -14.445 -10.589 16.697 1.00 94.81 91 SER A O 1
ATOM 748 N N . MET A 1 92 ? -15.503 -12.416 17.501 1.00 92.62 92 MET A N 1
ATOM 749 C CA . MET A 1 92 ? -16.865 -11.911 17.292 1.00 9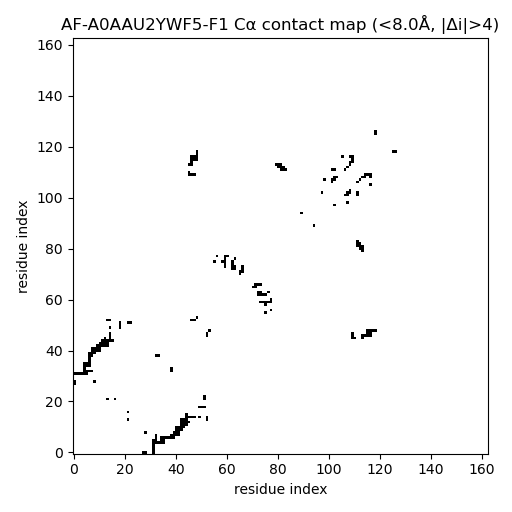2.62 92 MET A CA 1
ATOM 750 C C . MET A 1 92 ? -17.085 -10.559 17.975 1.00 92.62 92 MET A C 1
ATOM 752 O O . MET A 1 92 ? -17.546 -9.629 17.324 1.00 92.62 92 MET A O 1
ATOM 756 N N . ALA A 1 93 ? -16.655 -10.420 19.234 1.00 94.19 93 ALA A N 1
ATOM 757 C CA . ALA A 1 93 ? -16.819 -9.180 19.993 1.00 94.19 93 ALA A CA 1
ATOM 758 C C . ALA A 1 93 ? -16.052 -8.003 19.368 1.00 94.19 93 ALA A C 1
ATOM 760 O O . ALA A 1 93 ? -16.580 -6.905 19.258 1.00 94.19 93 ALA A O 1
ATOM 761 N N . ALA A 1 94 ? -14.816 -8.233 18.908 1.00 90.62 94 ALA A N 1
ATOM 762 C CA . ALA A 1 94 ? -14.038 -7.183 18.248 1.00 90.62 94 ALA A CA 1
ATOM 763 C C . ALA A 1 94 ? -14.662 -6.780 16.904 1.00 90.62 94 ALA A C 1
ATOM 765 O O . ALA A 1 94 ? -14.623 -5.614 16.527 1.00 90.62 94 ALA A O 1
ATOM 766 N N . ARG A 1 95 ? -15.232 -7.745 16.177 1.00 91.38 95 ARG A N 1
ATOM 767 C CA . ARG A 1 95 ? -15.878 -7.503 14.888 1.00 91.38 95 ARG A CA 1
ATOM 768 C C . ARG A 1 95 ? -17.162 -6.695 15.051 1.00 91.38 95 ARG A C 1
ATOM 770 O O . ARG A 1 95 ? -17.357 -5.753 14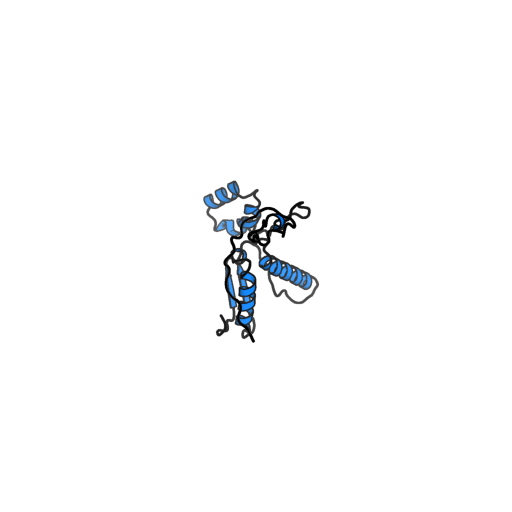.297 1.00 91.38 95 ARG A O 1
ATOM 777 N N . GLU A 1 96 ? -17.998 -7.052 16.021 1.00 93.38 96 GLU A N 1
ATOM 778 C CA . GLU A 1 96 ? -19.236 -6.331 16.337 1.00 93.38 96 GLU A CA 1
ATOM 779 C C . GLU A 1 96 ? -18.941 -4.879 16.722 1.00 93.38 96 GLU A C 1
ATOM 781 O O . GLU A 1 96 ? -19.503 -3.981 16.108 1.00 93.38 96 GLU A O 1
ATOM 786 N N . GLU A 1 97 ? -17.972 -4.650 17.612 1.00 94.31 97 GLU A N 1
ATOM 787 C CA . GLU A 1 97 ? -17.550 -3.301 18.013 1.00 94.31 97 GLU A CA 1
ATOM 788 C C . GLU A 1 97 ? -17.050 -2.468 16.819 1.00 94.31 97 GLU A C 1
ATOM 790 O O . GLU A 1 97 ? -17.441 -1.318 16.622 1.00 94.31 97 GLU A O 1
ATOM 795 N N . LEU A 1 98 ? -16.183 -3.051 15.980 1.00 92.38 98 LEU A N 1
ATOM 796 C CA . LEU A 1 98 ? -15.636 -2.357 14.812 1.00 92.38 98 LEU A CA 1
ATOM 797 C C . LEU A 1 98 ? -16.707 -2.064 13.755 1.00 92.38 98 LEU A C 1
ATOM 799 O O . LEU A 1 98 ? -16.636 -1.036 13.080 1.00 92.38 98 LEU A O 1
ATOM 803 N N . GLU A 1 99 ? -17.670 -2.967 13.574 1.00 91.25 99 GLU A N 1
ATOM 804 C CA . GLU A 1 99 ? -18.777 -2.769 12.642 1.00 91.25 99 GLU A CA 1
ATOM 805 C C . GLU A 1 99 ? -19.759 -1.715 13.163 1.00 91.25 99 GLU A C 1
ATOM 807 O O . GLU A 1 99 ? -20.139 -0.836 12.392 1.00 91.25 99 GLU A O 1
ATOM 812 N N . GLU A 1 100 ? -20.114 -1.747 14.447 1.00 93.38 100 GLU A N 1
ATOM 813 C CA . GLU A 1 100 ? -21.016 -0.772 15.067 1.00 93.38 100 GLU A CA 1
ATOM 814 C C . GLU A 1 100 ? -20.459 0.654 14.980 1.00 93.38 100 GLU A C 1
ATOM 816 O O . GLU A 1 100 ? -21.163 1.567 14.547 1.00 93.38 100 GLU A O 1
ATOM 821 N N . GLU A 1 101 ? -19.178 0.840 15.302 1.00 92.25 101 GLU A N 1
ATOM 822 C CA . GLU A 1 101 ? -18.571 2.173 15.336 1.00 92.25 101 GLU A CA 1
ATOM 823 C C . GLU A 1 101 ? -18.206 2.694 13.933 1.00 92.25 101 GLU A C 1
ATOM 825 O O . GLU A 1 101 ? -18.318 3.891 13.652 1.00 92.25 101 GLU A O 1
ATOM 830 N N . TYR A 1 102 ? -17.749 1.819 13.024 1.00 91.44 102 TYR A N 1
ATOM 831 C CA . TYR A 1 102 ? -17.083 2.272 11.799 1.00 91.44 102 TYR A CA 1
ATOM 832 C C . TYR A 1 102 ? -17.747 1.877 10.477 1.00 91.44 102 TYR A C 1
ATOM 834 O O . TYR A 1 102 ? -17.376 2.498 9.475 1.00 91.44 102 TYR A O 1
ATOM 842 N N . ALA A 1 103 ? -18.696 0.933 10.409 1.00 87.56 103 ALA A N 1
ATOM 843 C CA . ALA A 1 103 ? -19.181 0.377 9.130 1.00 87.56 103 ALA A CA 1
ATOM 844 C C . ALA A 1 103 ? -19.664 1.435 8.119 1.00 87.56 103 ALA A C 1
ATOM 846 O O . ALA A 1 103 ? -19.313 1.365 6.940 1.00 87.56 103 ALA A O 1
ATOM 847 N N . ASP A 1 104 ? -20.383 2.459 8.583 1.00 87.31 104 ASP A N 1
ATOM 848 C CA . ASP A 1 104 ? -20.937 3.523 7.731 1.00 87.31 104 ASP A CA 1
ATOM 849 C C . ASP A 1 104 ? -20.058 4.781 7.659 1.00 87.31 104 ASP A C 1
ATOM 851 O O . ASP A 1 104 ? -20.448 5.827 7.130 1.00 87.31 104 ASP A O 1
ATOM 855 N N . THR A 1 105 ? -18.831 4.703 8.172 1.00 89.56 105 THR A N 1
ATOM 856 C CA . THR A 1 105 ? -17.918 5.844 8.209 1.00 89.56 105 THR A CA 1
ATOM 857 C C . THR A 1 105 ? -16.930 5.822 7.045 1.00 89.56 105 THR A C 1
ATOM 859 O O . THR A 1 105 ? -16.553 4.782 6.495 1.00 89.56 105 THR A O 1
ATOM 862 N N . ARG A 1 106 ? -16.415 7.006 6.686 1.00 87.56 106 ARG A N 1
ATOM 863 C CA . ARG A 1 106 ? -15.294 7.114 5.737 1.00 87.56 106 ARG A CA 1
ATOM 864 C C . ARG A 1 106 ? -14.063 6.351 6.243 1.00 87.56 106 ARG A C 1
ATOM 866 O O . ARG A 1 106 ? -13.332 5.790 5.432 1.00 87.56 106 ARG A O 1
ATOM 873 N N . LEU A 1 107 ? -13.841 6.337 7.558 1.00 87.94 107 LEU A N 1
ATOM 874 C CA . LEU A 1 107 ? -12.733 5.609 8.162 1.00 87.94 107 LEU A CA 1
ATOM 875 C C . LEU A 1 107 ? -12.926 4.096 8.015 1.00 87.94 107 LEU A C 1
ATOM 877 O O . LEU A 1 107 ? -11.994 3.425 7.594 1.00 87.94 107 LEU A O 1
ATOM 881 N N . GLY A 1 108 ? -14.132 3.573 8.241 1.00 89.69 108 GLY A N 1
ATOM 882 C CA . GLY A 1 108 ? -14.420 2.148 8.078 1.00 89.69 108 GLY A CA 1
ATOM 883 C C . GLY A 1 108 ? -14.266 1.661 6.643 1.00 89.69 108 GLY A C 1
ATOM 884 O O . GLY A 1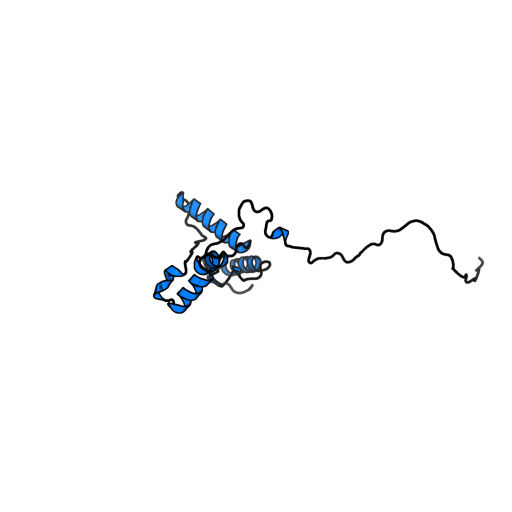 108 ? -13.662 0.621 6.407 1.00 89.69 108 GLY A O 1
ATOM 885 N N . ARG A 1 109 ? -14.667 2.450 5.642 1.00 90.44 109 ARG A N 1
ATOM 886 C CA . ARG A 1 109 ? -14.371 2.109 4.237 1.00 90.44 109 ARG A CA 1
ATOM 887 C C . ARG A 1 109 ? -12.867 1.987 3.958 1.00 90.44 109 ARG A C 1
ATOM 889 O O . ARG A 1 109 ? -12.452 1.175 3.133 1.00 90.44 109 ARG A O 1
ATOM 896 N N . GLN A 1 110 ? -12.044 2.782 4.636 1.00 90.44 110 GLN A N 1
ATOM 897 C CA . GLN A 1 110 ? -10.593 2.712 4.500 1.00 90.44 110 GLN A CA 1
ATOM 898 C C . GLN A 1 110 ? -10.004 1.529 5.288 1.00 90.44 110 GLN A C 1
ATOM 900 O O . GLN A 1 110 ? -9.301 0.711 4.701 1.00 90.44 110 GLN A O 1
ATOM 905 N N . GLU A 1 111 ? -10.293 1.433 6.586 1.00 90.12 111 GLU A N 1
ATOM 906 C CA . GLU A 1 111 ? -9.669 0.476 7.512 1.00 90.12 111 GLU A CA 1
ATOM 907 C C . GLU A 1 111 ? -10.321 -0.918 7.466 1.00 90.12 111 GLU A C 1
ATOM 909 O O . GLU A 1 111 ? -9.617 -1.921 7.503 1.00 90.12 111 GLU A O 1
ATOM 914 N N . LEU A 1 112 ? -11.648 -1.014 7.322 1.00 90.88 112 LEU A N 1
ATOM 915 C CA . LEU A 1 112 ? -12.364 -2.297 7.236 1.00 90.88 112 LEU A CA 1
ATOM 916 C C . LEU A 1 112 ? -12.411 -2.820 5.802 1.00 90.88 112 LEU A C 1
ATOM 918 O O . LEU A 1 112 ? -12.212 -4.010 5.564 1.00 90.88 112 LEU A O 1
ATOM 922 N N . SER A 1 113 ? -12.687 -1.943 4.833 1.00 88.81 113 SER A N 1
ATOM 923 C CA . SER A 1 113 ? -12.866 -2.364 3.439 1.00 88.81 113 SER A CA 1
ATOM 924 C C . SER A 1 113 ? -11.616 -2.244 2.573 1.00 88.81 113 SER A C 1
ATOM 926 O O . SER A 1 113 ? -11.644 -2.707 1.427 1.00 88.81 113 SER A O 1
ATOM 928 N N . GLY A 1 114 ? -10.535 -1.642 3.075 1.00 88.75 114 GLY A N 1
ATOM 929 C CA . GLY A 1 114 ? -9.286 -1.475 2.330 1.00 88.75 114 GLY A CA 1
ATOM 930 C C . GLY A 1 114 ? -9.433 -0.564 1.108 1.00 88.75 114 GLY A C 1
ATOM 931 O O . GLY A 1 114 ? -8.763 -0.769 0.091 1.00 88.75 114 GLY A O 1
ATOM 932 N N . GLU A 1 115 ? -10.355 0.401 1.141 1.00 89.56 115 GLU A N 1
ATOM 933 C CA . GLU A 1 115 ? -10.623 1.275 0.000 1.00 89.56 115 GLU A CA 1
ATOM 934 C C . GLU A 1 115 ? -9.698 2.486 -0.027 1.00 89.56 115 GLU A C 1
ATOM 936 O O . GLU A 1 115 ? -9.614 3.262 0.923 1.00 89.56 115 GLU A O 1
ATOM 941 N N . LEU A 1 116 ? -9.054 2.709 -1.177 1.00 88.62 116 LEU A N 1
ATOM 942 C CA . LEU A 1 116 ? -8.377 3.972 -1.446 1.00 88.62 116 LEU A CA 1
ATOM 943 C C . LEU A 1 116 ? -9.426 5.041 -1.766 1.00 88.62 116 LEU A C 1
ATOM 945 O O . LEU A 1 116 ? -9.844 5.194 -2.916 1.00 88.62 116 LEU A O 1
ATOM 949 N N . LEU A 1 117 ? -9.845 5.780 -0.745 1.00 84.75 117 LEU A N 1
ATOM 950 C CA . LEU A 1 117 ? -10.838 6.838 -0.887 1.00 84.75 117 LEU A CA 1
ATOM 951 C C . LEU A 1 117 ? -10.177 8.129 -1.371 1.00 84.75 117 LEU A C 1
ATOM 953 O O . LEU A 1 117 ? -9.431 8.787 -0.643 1.00 84.75 117 LEU A O 1
ATOM 957 N N . GLU A 1 118 ? -10.470 8.515 -2.607 1.00 77.19 118 GLU A N 1
ATOM 958 C CA . GLU A 1 118 ? -10.020 9.789 -3.165 1.00 77.19 118 GLU A CA 1
ATOM 959 C C . GLU A 1 118 ? -10.903 10.955 -2.681 1.00 77.19 118 GLU A C 1
ATOM 961 O O . GLU A 1 118 ? -11.940 10.750 -2.035 1.00 77.19 118 GLU A O 1
ATOM 966 N N . ASP A 1 119 ? -10.451 12.190 -2.910 1.00 65.88 119 ASP A N 1
ATOM 967 C CA . ASP A 1 119 ? -11.300 13.368 -2.705 1.00 65.88 119 ASP A CA 1
ATOM 968 C C . ASP A 1 119 ? -12.450 13.319 -3.723 1.00 65.88 119 ASP A C 1
ATOM 970 O O . ASP A 1 119 ? -12.237 12.950 -4.879 1.00 65.88 119 ASP A O 1
ATOM 974 N N . VAL A 1 120 ? -13.661 13.681 -3.291 1.00 59.38 120 VAL A N 1
ATOM 975 C CA . VAL A 1 120 ? -14.866 13.652 -4.133 1.00 59.38 120 VAL A CA 1
ATOM 976 C C . VAL A 1 120 ? -14.679 14.576 -5.337 1.00 59.38 120 VAL A C 1
ATOM 978 O O . VAL A 1 120 ? -14.360 15.760 -5.186 1.00 59.38 120 VAL A O 1
ATOM 981 N N . GLU A 1 121 ? -14.884 14.040 -6.538 1.00 45.75 121 GLU A N 1
ATOM 982 C CA . GLU A 1 121 ? -14.893 14.819 -7.773 1.00 45.75 121 GLU A CA 1
ATOM 983 C C . GLU A 1 121 ? -16.033 15.851 -7.697 1.00 45.75 121 GLU A C 1
ATOM 985 O O . GLU A 1 121 ? -17.201 15.491 -7.588 1.00 45.75 121 GLU A O 1
ATOM 990 N N . GLY A 1 122 ? -15.688 17.144 -7.648 1.00 48.28 122 GLY A N 1
ATOM 991 C CA . GLY A 1 122 ? -16.647 18.243 -7.454 1.00 48.28 122 GLY A CA 1
ATOM 992 C C . GLY A 1 122 ? -16.632 18.910 -6.072 1.00 48.28 122 GLY A C 1
ATOM 993 O O . GLY A 1 122 ? -17.393 19.850 -5.848 1.00 48.28 122 GLY A O 1
ATOM 994 N N . ALA A 1 123 ? -15.757 18.500 -5.148 1.00 63.41 123 ALA A N 1
ATOM 995 C CA . ALA A 1 123 ? -15.572 19.238 -3.900 1.00 63.41 123 ALA A CA 1
ATOM 996 C C . ALA A 1 123 ? -15.129 20.691 -4.180 1.00 63.41 123 ALA A C 1
ATOM 998 O O . ALA A 1 123 ? -14.084 20.918 -4.796 1.00 63.41 123 ALA A O 1
ATOM 999 N N . LEU A 1 124 ? -15.901 21.671 -3.681 1.00 59.22 124 LEU A N 1
ATOM 1000 C CA . LEU A 1 124 ? -15.587 23.112 -3.750 1.00 59.22 124 LEU A CA 1
ATOM 1001 C C . LEU A 1 124 ? -14.177 23.420 -3.223 1.00 59.22 124 LEU A C 1
ATOM 1003 O O . LEU A 1 124 ? -13.501 24.324 -3.710 1.00 59.22 124 LEU A O 1
ATOM 1007 N N . TRP A 1 125 ? -13.719 22.625 -2.255 1.00 58.34 125 TRP A N 1
ATOM 1008 C CA . TRP A 1 125 ? -12.420 22.757 -1.621 1.00 58.34 125 TRP A CA 1
ATOM 1009 C C . TRP A 1 125 ? -11.715 21.406 -1.624 1.00 58.34 125 TRP A C 1
ATOM 1011 O O . TRP A 1 125 ? -12.189 20.434 -1.043 1.00 58.34 125 TRP A O 1
ATOM 1021 N N . LYS A 1 126 ? -10.550 21.348 -2.263 1.00 65.12 126 LYS A N 1
ATOM 1022 C CA . LYS A 1 126 ? -9.648 20.195 -2.165 1.00 65.12 126 LYS A CA 1
ATOM 1023 C C . LYS A 1 126 ? -8.899 20.261 -0.833 1.00 65.12 126 LYS A C 1
ATOM 1025 O O . LYS A 1 126 ? -8.615 21.359 -0.354 1.00 65.12 126 LYS A O 1
ATOM 1030 N N . GLY A 1 127 ? -8.469 19.128 -0.272 1.00 62.88 127 GLY A N 1
ATOM 1031 C CA . GLY A 1 127 ? -7.765 19.096 1.024 1.00 62.88 127 GLY A CA 1
ATOM 1032 C C . GLY A 1 127 ? -6.479 19.943 1.094 1.00 62.88 127 GLY A C 1
ATOM 1033 O O . GLY A 1 127 ? -5.981 20.251 2.174 1.00 62.88 127 GLY A O 1
ATOM 1034 N N . TRP A 1 128 ? -5.928 20.372 -0.049 1.00 57.75 128 TRP A N 1
ATOM 1035 C CA . TRP A 1 128 ? -4.819 21.329 -0.089 1.00 57.75 128 TRP A CA 1
ATOM 1036 C C . TRP A 1 128 ? -5.201 22.761 0.283 1.00 57.75 128 TRP A C 1
ATOM 1038 O O . TRP A 1 128 ? -4.325 23.506 0.712 1.00 57.75 128 TRP A O 1
ATOM 1048 N N . CYS A 1 129 ? -6.475 23.127 0.157 1.00 62.69 129 CYS A N 1
ATOM 1049 C CA . CYS A 1 129 ? -6.953 24.476 0.429 1.00 62.69 129 CYS A CA 1
ATOM 1050 C C . CYS A 1 129 ? -6.865 24.848 1.918 1.00 62.69 129 CYS A C 1
ATOM 1052 O O . CYS A 1 129 ? -6.768 26.022 2.259 1.00 62.69 129 CYS A O 1
ATOM 1054 N N . TRP A 1 130 ? -6.820 23.847 2.799 1.00 55.34 130 TRP A N 1
ATOM 1055 C CA . TRP A 1 130 ? -6.695 24.017 4.248 1.00 55.34 130 TRP A CA 1
ATOM 1056 C C . TRP A 1 130 ? -5.249 23.998 4.752 1.00 55.34 130 TRP A C 1
ATOM 1058 O O . TRP A 1 130 ? -5.021 24.090 5.955 1.00 55.34 130 TRP A O 1
ATOM 1068 N N . ARG A 1 131 ? -4.245 23.914 3.864 1.00 50.66 131 ARG A N 1
ATOM 1069 C CA . ARG A 1 131 ? -2.851 24.181 4.252 1.00 50.66 131 ARG A CA 1
ATOM 1070 C C . ARG A 1 131 ? -2.656 25.686 4.406 1.00 50.66 131 ARG A C 1
ATOM 1072 O O . ARG A 1 131 ? -2.106 26.355 3.535 1.00 50.66 131 ARG A O 1
ATOM 1079 N N . SER A 1 132 ? -3.148 26.219 5.518 1.00 47.06 132 SER A N 1
ATOM 1080 C CA . SER A 1 132 ? -2.837 27.567 5.968 1.00 47.06 132 SER A CA 1
ATOM 1081 C C . SER A 1 132 ? -1.334 27.685 6.246 1.00 47.06 132 SER A C 1
ATOM 1083 O O . SER A 1 132 ? -0.674 26.752 6.704 1.00 47.06 132 SER A O 1
ATOM 1085 N N . ARG A 1 133 ? -0.781 28.843 5.874 1.00 50.75 133 ARG A N 1
ATOM 1086 C CA . ARG A 1 133 ? 0.638 29.210 5.946 1.00 50.75 133 ARG A CA 1
ATOM 1087 C C . ARG A 1 133 ? 1.238 28.940 7.333 1.00 50.75 133 ARG A C 1
ATOM 1089 O O . ARG A 1 133 ? 1.140 29.783 8.214 1.00 50.75 133 ARG A O 1
ATOM 1096 N N . ALA A 1 134 ? 1.966 27.835 7.474 1.00 48.38 134 ALA A N 1
ATOM 1097 C CA . ALA A 1 134 ? 3.024 27.685 8.475 1.00 48.38 134 ALA A CA 1
ATOM 1098 C C . ALA A 1 134 ? 4.383 28.066 7.858 1.00 48.38 134 ALA A C 1
ATOM 1100 O O . ALA A 1 134 ? 5.348 27.311 7.875 1.00 48.38 134 ALA A O 1
ATOM 1101 N N . SER A 1 135 ? 4.428 29.242 7.243 1.00 43.12 135 SER A N 1
ATOM 1102 C CA . SER A 1 135 ? 5.652 29.965 6.914 1.00 43.12 135 SER A CA 1
ATOM 1103 C C . SER A 1 135 ? 5.262 31.434 6.812 1.00 43.12 135 SER A C 1
ATOM 1105 O O . SER A 1 135 ? 4.784 31.918 5.786 1.00 43.12 135 SER A O 1
ATOM 1107 N N . GLY A 1 136 ? 5.352 32.135 7.940 1.00 38.56 136 GLY A N 1
ATOM 1108 C CA . GLY A 1 136 ? 5.237 33.586 7.924 1.00 38.56 136 GLY A CA 1
ATOM 1109 C C . GLY A 1 136 ? 6.426 34.184 7.169 1.00 38.56 136 GLY A C 1
ATOM 1110 O O . GLY A 1 136 ? 7.536 33.665 7.284 1.00 38.56 136 GLY A O 1
ATOM 1111 N N . PRO A 1 137 ? 6.262 35.298 6.449 1.00 41.38 137 PRO A N 1
ATOM 1112 C CA . PRO A 1 137 ? 7.295 36.307 6.481 1.00 41.38 137 PRO A CA 1
ATOM 1113 C C . PRO A 1 137 ? 7.165 37.019 7.835 1.00 41.38 137 PRO A C 1
ATOM 1115 O O . PRO A 1 137 ? 6.101 37.547 8.164 1.00 41.38 137 PRO A O 1
ATOM 1118 N N . GLY A 1 138 ? 8.227 37.030 8.647 1.00 44.69 138 GLY A N 1
ATOM 1119 C CA . GLY A 1 138 ? 8.335 38.048 9.698 1.00 44.69 138 GLY A CA 1
ATOM 1120 C C . GLY A 1 138 ? 8.136 39.436 9.069 1.00 44.69 138 GLY A C 1
ATOM 1121 O O . GLY A 1 138 ? 8.386 39.580 7.868 1.00 44.69 138 GLY A O 1
ATOM 1122 N N . PRO A 1 139 ? 7.658 40.454 9.803 1.00 41.78 139 PRO A N 1
ATOM 1123 C CA . PRO A 1 139 ? 7.415 41.764 9.216 1.00 41.78 139 PRO A CA 1
ATOM 1124 C C . PRO A 1 139 ? 8.752 42.391 8.800 1.00 41.78 139 PRO A C 1
ATOM 1126 O O . PRO A 1 139 ? 9.426 43.049 9.587 1.00 41.78 139 PRO A O 1
ATOM 1129 N N . SER A 1 140 ? 9.160 42.161 7.555 1.00 51.66 140 SER A N 1
ATOM 1130 C CA . SER A 1 140 ? 10.277 42.841 6.923 1.00 51.66 140 SER A CA 1
ATOM 1131 C C . SER A 1 140 ? 9.721 43.930 6.022 1.00 51.66 140 SER A C 1
ATOM 1133 O O . SER A 1 140 ? 8.936 43.648 5.118 1.00 51.66 140 SER A O 1
ATOM 1135 N N . THR A 1 141 ? 10.216 45.144 6.249 1.00 36.53 141 THR A N 1
ATOM 1136 C CA . THR A 1 141 ? 9.983 46.391 5.504 1.00 36.53 141 THR A CA 1
ATOM 1137 C C . THR A 1 141 ? 8.776 47.215 5.962 1.00 36.53 141 THR A C 1
ATOM 1139 O O . THR A 1 141 ? 7.670 47.164 5.439 1.00 36.53 141 THR A O 1
ATOM 1142 N N . CYS A 1 142 ? 9.052 48.053 6.962 1.00 32.16 142 CYS A N 1
ATOM 1143 C CA . CYS A 1 142 ? 8.396 49.343 7.123 1.00 32.16 142 CYS A CA 1
ATOM 1144 C C . CYS A 1 142 ? 8.582 50.144 5.811 1.00 32.16 142 CYS A C 1
ATOM 1146 O O . CYS A 1 142 ? 9.715 50.201 5.319 1.00 32.16 142 CYS A O 1
ATOM 1148 N N . PRO A 1 143 ? 7.538 50.733 5.205 1.00 37.91 143 PRO A N 1
ATOM 1149 C CA . PRO A 1 143 ? 7.715 51.563 4.019 1.00 37.91 143 PRO A CA 1
ATOM 1150 C C . PRO A 1 143 ? 8.405 52.884 4.406 1.00 37.91 143 PRO A C 1
ATOM 1152 O O . PRO A 1 143 ? 8.134 53.413 5.486 1.00 37.91 143 PRO A O 1
ATOM 1155 N N . PRO A 1 144 ? 9.268 53.470 3.555 1.00 39.59 144 PRO A N 1
ATOM 1156 C CA . PRO A 1 144 ? 9.793 54.800 3.819 1.00 39.59 144 PRO A CA 1
ATOM 1157 C C . PRO A 1 144 ? 8.668 55.818 3.598 1.00 39.59 144 PRO A C 1
ATOM 1159 O O . PRO A 1 144 ? 8.342 56.164 2.460 1.00 39.59 144 PRO A O 1
ATOM 1162 N N . SER A 1 145 ? 8.058 56.311 4.678 1.00 38.16 145 SER A N 1
ATOM 1163 C CA . SER A 1 145 ? 7.233 57.512 4.600 1.00 38.16 145 SER A CA 1
ATOM 1164 C C . SER A 1 145 ? 8.150 58.714 4.372 1.00 38.16 145 SER A C 1
ATOM 1166 O O . SER A 1 145 ? 9.012 59.065 5.177 1.00 38.16 145 SER A O 1
ATOM 1168 N N . ARG A 1 146 ? 7.979 59.348 3.212 1.00 34.78 146 ARG A N 1
ATOM 1169 C CA . ARG A 1 146 ? 8.457 60.707 2.969 1.00 34.78 146 ARG A CA 1
ATOM 1170 C C . ARG A 1 146 ? 7.786 61.643 3.977 1.00 34.78 146 ARG A C 1
ATOM 1172 O O . ARG A 1 146 ? 6.569 61.601 4.114 1.00 34.78 146 ARG A O 1
ATOM 1179 N N . GLY A 1 147 ? 8.563 62.552 4.561 1.00 33.22 147 GLY A N 1
ATOM 1180 C CA . GLY A 1 147 ? 8.048 63.845 5.014 1.00 33.22 147 GLY A CA 1
ATOM 1181 C C . GLY A 1 147 ? 7.949 64.065 6.522 1.00 33.22 147 GLY A C 1
ATOM 1182 O O . GLY A 1 147 ? 6.895 63.866 7.109 1.00 33.22 147 GLY A O 1
ATOM 1183 N N . SER A 1 148 ? 9.004 64.700 7.047 1.00 38.44 148 SER A N 1
ATOM 1184 C CA . SER A 1 148 ? 9.006 65.697 8.140 1.00 38.44 148 SER A CA 1
ATOM 1185 C C . SER A 1 148 ? 8.573 65.263 9.550 1.00 38.44 148 SER A C 1
ATOM 1187 O O . SER A 1 148 ? 7.897 64.261 9.722 1.00 38.44 148 SER A O 1
ATOM 1189 N N . TRP A 1 149 ? 8.947 66.090 10.540 1.00 28.23 149 TRP A N 1
ATOM 1190 C CA . TRP A 1 149 ? 8.680 65.976 11.986 1.00 28.23 149 TRP A CA 1
ATOM 1191 C C . TRP A 1 149 ? 9.630 64.974 12.680 1.00 28.23 149 TRP A C 1
ATOM 1193 O O . TRP A 1 149 ? 9.439 63.773 12.591 1.00 28.23 149 TRP A O 1
ATOM 1203 N N . TRP A 1 150 ? 10.737 65.349 13.333 1.00 26.61 150 TRP A N 1
ATOM 1204 C CA . TRP A 1 150 ? 10.878 66.300 14.446 1.00 26.61 150 TRP A CA 1
ATOM 1205 C C . TRP A 1 150 ? 12.340 66.808 14.604 1.00 26.61 150 TRP A C 1
ATOM 1207 O O . TRP A 1 150 ? 13.257 66.221 14.027 1.00 26.61 150 TRP A O 1
ATOM 1217 N N . PRO A 1 151 ? 12.569 67.910 15.354 1.00 39.56 151 PRO A N 1
ATOM 1218 C CA . PRO A 1 151 ? 13.856 68.588 15.510 1.00 39.56 151 PRO A CA 1
ATOM 1219 C C . PRO A 1 151 ? 14.711 67.920 16.604 1.00 39.56 151 PRO A C 1
ATOM 1221 O O . PRO A 1 151 ? 14.258 66.983 17.245 1.00 39.56 151 PRO A O 1
ATOM 1224 N N . TRP A 1 152 ? 15.908 68.465 16.849 1.00 32.47 152 TRP A N 1
ATOM 1225 C CA . TRP A 1 152 ? 16.920 68.077 17.855 1.00 32.47 152 TRP A CA 1
ATOM 1226 C C . TRP A 1 152 ? 18.083 67.220 17.337 1.00 32.47 152 TRP A C 1
ATOM 1228 O O . TRP A 1 152 ? 18.225 66.045 17.650 1.00 32.47 152 TRP A O 1
ATOM 1238 N N . THR A 1 153 ? 19.039 67.885 16.688 1.00 37.72 153 THR A N 1
ATOM 1239 C CA . THR A 1 153 ? 20.453 67.497 16.786 1.00 37.72 153 THR A CA 1
ATOM 1240 C C . THR A 1 153 ? 21.246 68.672 17.345 1.00 37.72 153 THR A C 1
ATOM 1242 O O . THR A 1 153 ? 21.504 69.660 16.652 1.00 37.72 153 THR A O 1
ATOM 1245 N N . ARG A 1 154 ? 21.624 68.573 18.626 1.00 35.91 154 ARG A N 1
ATOM 1246 C CA . ARG A 1 154 ? 22.693 69.386 19.215 1.00 35.91 154 ARG A CA 1
ATOM 1247 C C . ARG A 1 154 ? 23.985 69.103 18.443 1.00 35.91 154 ARG A C 1
ATOM 1249 O O . ARG A 1 154 ? 24.382 67.951 18.302 1.00 35.91 154 ARG A O 1
ATOM 1256 N N . ARG A 1 155 ? 24.634 70.164 17.956 1.00 38.38 155 ARG A N 1
ATOM 1257 C CA . ARG A 1 155 ? 25.996 70.124 17.401 1.00 38.38 155 ARG A CA 1
ATOM 1258 C C . ARG A 1 155 ? 26.991 69.596 18.441 1.00 38.38 155 ARG A C 1
ATOM 1260 O O . ARG A 1 155 ? 26.898 69.989 19.603 1.00 38.38 155 ARG A O 1
ATOM 1267 N N . PRO A 1 156 ? 28.050 68.922 17.978 1.00 42.88 156 PRO A N 1
ATOM 1268 C CA . PRO A 1 156 ? 29.389 69.253 18.448 1.00 42.88 156 PRO A CA 1
ATOM 1269 C C . PRO A 1 156 ? 30.200 69.924 17.337 1.00 42.88 156 PRO A C 1
ATOM 1271 O O . PRO A 1 156 ? 30.134 69.568 16.164 1.00 42.88 156 PRO A O 1
ATOM 1274 N N . ARG A 1 157 ? 30.946 70.947 17.742 1.00 39.38 157 ARG A N 1
ATOM 1275 C CA . ARG A 1 157 ? 31.868 71.757 16.949 1.00 39.38 157 ARG A CA 1
ATOM 1276 C C . ARG A 1 157 ? 33.284 71.261 17.232 1.00 39.38 157 ARG A C 1
ATOM 1278 O O . ARG A 1 157 ? 33.631 71.226 18.403 1.00 39.38 157 ARG A O 1
ATOM 1285 N N . ALA A 1 158 ? 34.071 70.963 16.198 1.00 40.75 158 ALA A N 1
ATOM 1286 C CA . ALA A 1 158 ? 35.547 70.965 16.151 1.00 40.75 158 ALA A CA 1
ATOM 1287 C C . ALA A 1 158 ? 35.974 70.167 14.904 1.00 40.75 158 ALA A C 1
ATOM 1289 O O . ALA A 1 158 ? 35.324 69.182 14.589 1.00 40.75 158 ALA A O 1
ATOM 1290 N N . THR A 1 159 ? 36.995 70.482 14.115 1.00 45.62 159 THR A N 1
ATOM 1291 C CA . THR A 1 159 ? 37.998 71.556 14.063 1.00 45.62 159 THR A CA 1
ATOM 1292 C C . THR A 1 159 ? 38.624 71.459 12.665 1.00 45.62 159 THR A C 1
ATOM 1294 O O . THR A 1 159 ? 38.699 70.375 12.095 1.00 45.62 159 THR A O 1
ATOM 1297 N N . ARG A 1 160 ? 39.047 72.595 12.103 1.00 41.75 160 ARG A N 1
ATOM 1298 C CA . ARG A 1 160 ? 39.781 72.692 10.832 1.00 41.75 160 ARG A CA 1
ATOM 1299 C C . ARG A 1 160 ? 41.187 72.090 10.955 1.00 41.75 160 ARG A C 1
ATOM 1301 O O . ARG A 1 160 ? 41.835 72.310 11.974 1.00 41.75 160 ARG A O 1
ATOM 1308 N N . THR A 1 161 ? 41.686 71.501 9.875 1.00 44.34 161 THR A N 1
ATOM 1309 C CA . THR A 1 161 ? 43.123 71.335 9.592 1.00 44.34 161 THR A CA 1
ATOM 1310 C C . THR A 1 161 ? 43.463 72.129 8.323 1.00 44.34 161 THR A C 1
ATOM 1312 O O . THR A 1 161 ? 42.658 72.104 7.387 1.00 44.34 161 THR A O 1
ATOM 1315 N N . PRO A 1 162 ? 44.578 72.879 8.278 1.00 58.59 162 PRO A N 1
ATOM 1316 C CA . PRO A 1 162 ? 45.031 73.564 7.072 1.00 58.59 162 PRO A CA 1
ATOM 1317 C C . PRO A 1 162 ? 45.983 72.687 6.236 1.00 58.59 162 PRO A C 1
ATOM 1319 O O . PRO A 1 162 ? 46.438 71.645 6.705 1.00 58.59 162 PRO A O 1
ATOM 1322 N N . THR A 1 163 ? 46.206 73.152 5.003 1.00 53.16 163 THR A N 1
ATOM 1323 C CA . THR A 1 163 ? 47.187 72.731 3.977 1.00 53.16 163 THR A CA 1
ATOM 1324 C C . THR A 1 163 ? 48.554 72.323 4.493 1.00 53.16 163 THR A C 1
ATOM 1326 O O . THR A 1 163 ? 49.055 73.038 5.390 1.00 53.16 163 THR A O 1
#

Solvent-accessible surface area (backbone atoms only — not comparable to full-atom values): 10561 Å² total; per-residue (Å²): 129,89,84,62,75,39,51,64,49,79,40,72,45,58,63,77,42,57,83,84,51,42,52,59,52,54,56,46,49,54,68,25,23,67,83,33,97,74,56,44,77,49,77,47,55,65,44,52,79,41,72,65,53,46,54,51,51,53,53,16,54,54,32,45,55,40,26,78,71,75,44,68,80,52,92,46,82,84,84,80,61,42,54,75,83,44,51,93,80,51,58,66,70,61,50,51,54,51,45,73,77,21,60,92,36,78,62,20,39,22,74,41,50,40,36,68,63,68,84,65,91,82,55,94,66,55,85,70,74,72,65,67,80,90,67,76,78,72,97,76,77,83,76,87,78,82,79,84,90,83,88,88,80,84,81,85,90,86,80,90,80,83,137

Nearest PDB structures (foldseek):
  2d2r-assembly1_B  TM=4.345E-01  e=2.671E+00  Helicobacter pylori
  7vuf-assembly2_A  TM=5.355E-01  e=3.262E+00  Thermus thermophilus HB8
  8hdk-assembly1_D  TM=2.811E-01  e=4.866E+00  Rattus norvegicus

pLDDT: mean 78.78, std 21.83, range [26.61, 97.12]

Sequence (163 aa):
MRRWAFDKAWLDEYAAWNRIVAQAVYDMIWFCLHEADAPQVVIFTTPKPLPHVKRLVERGRAQEKKHRAGGAPPRVVLTRGHMRENDANLSMAAREELEEEYADTRLGRQELSGELLEDVEGALWKGWCWRSRASGPGPSTCPPSRGSWWPWTRRPRATRTPT

Mean predicted aligned error: 13.66 Å